Protein AF-A0A9P4Z199-F1 (afdb_monomer)

Structure (mmCIF, N/CA/C/O backbone):
data_AF-A0A9P4Z199-F1
#
_entry.id   AF-A0A9P4Z199-F1
#
loop_
_atom_site.group_PDB
_atom_site.id
_atom_site.type_symbol
_atom_site.label_atom_id
_atom_site.label_alt_id
_atom_site.label_comp_id
_atom_site.label_asym_id
_atom_site.label_entity_id
_atom_site.label_seq_id
_atom_site.pdbx_PDB_ins_code
_atom_site.Cartn_x
_atom_site.Cartn_y
_atom_site.Cartn_z
_atom_site.occupancy
_atom_site.B_iso_or_equiv
_atom_site.auth_seq_id
_atom_site.auth_comp_id
_atom_site.auth_asym_id
_atom_site.auth_atom_id
_atom_site.pdbx_PDB_model_num
ATOM 1 N N . MET A 1 1 ? -25.943 23.938 10.428 1.00 55.75 1 MET A N 1
ATOM 2 C CA . MET A 1 1 ? -27.133 24.339 9.649 1.00 55.75 1 MET A CA 1
ATOM 3 C C . MET A 1 1 ? -27.305 23.276 8.584 1.00 55.75 1 MET A C 1
ATOM 5 O O . MET A 1 1 ? -26.400 23.153 7.773 1.00 55.75 1 MET A O 1
ATOM 9 N N . ALA A 1 2 ? -28.346 22.447 8.672 1.00 59.12 2 ALA A N 1
ATOM 10 C CA . ALA A 1 2 ? -28.569 21.364 7.713 1.00 59.12 2 ALA A CA 1
ATOM 11 C C . ALA A 1 2 ? -29.107 21.940 6.399 1.00 59.12 2 ALA A C 1
ATOM 13 O O . ALA A 1 2 ? -29.966 22.827 6.425 1.00 59.12 2 ALA A O 1
ATOM 14 N N . THR A 1 3 ? -28.583 21.482 5.266 1.00 79.69 3 THR A N 1
ATOM 15 C CA . THR A 1 3 ? -29.076 21.902 3.948 1.00 79.69 3 THR A CA 1
ATOM 16 C C . THR A 1 3 ? -30.410 21.218 3.633 1.00 79.69 3 THR A C 1
ATOM 18 O O . THR A 1 3 ? -30.693 20.131 4.129 1.00 79.69 3 THR A O 1
ATOM 21 N N . GLN A 1 4 ? -31.262 21.836 2.809 1.00 77.06 4 GLN A N 1
ATOM 22 C CA . GLN A 1 4 ? -32.588 21.284 2.485 1.00 77.06 4 GLN A CA 1
ATOM 23 C C . GLN A 1 4 ? -32.515 19.874 1.865 1.00 77.06 4 GLN A C 1
ATOM 25 O O . GLN A 1 4 ? -33.364 19.030 2.135 1.00 77.06 4 GLN A O 1
ATOM 30 N N . TYR A 1 5 ? -31.435 19.587 1.138 1.00 72.19 5 TYR A N 1
ATOM 31 C CA . TYR A 1 5 ? -31.148 18.267 0.582 1.00 72.19 5 TYR A CA 1
ATOM 32 C C . TYR A 1 5 ? -30.881 17.196 1.660 1.00 72.19 5 TYR A C 1
ATOM 34 O O . TYR A 1 5 ? -31.309 16.055 1.509 1.00 72.19 5 TYR A O 1
ATOM 42 N N . GLU A 1 6 ? -30.219 17.540 2.773 1.00 76.38 6 GLU A N 1
ATOM 43 C CA . GLU A 1 6 ? -29.986 16.609 3.898 1.00 76.38 6 GLU A CA 1
ATOM 44 C C . GLU A 1 6 ? -31.296 16.164 4.551 1.00 76.38 6 GLU A C 1
ATOM 46 O O . GLU A 1 6 ? -31.427 15.014 4.972 1.00 76.38 6 GLU A O 1
ATOM 51 N N . ILE A 1 7 ? -32.268 17.078 4.610 1.00 77.12 7 ILE A N 1
ATOM 52 C CA . ILE A 1 7 ? -33.586 16.849 5.206 1.00 77.12 7 ILE A CA 1
ATOM 53 C C . ILE A 1 7 ? -34.456 16.003 4.267 1.00 77.12 7 ILE A C 1
ATOM 55 O O . ILE A 1 7 ? -35.105 15.065 4.722 1.00 77.12 7 ILE A O 1
ATOM 59 N N . GLU A 1 8 ? -34.447 16.294 2.962 1.00 75.88 8 GLU A N 1
ATOM 60 C CA . GLU A 1 8 ? -35.259 15.580 1.964 1.00 75.88 8 GLU A CA 1
ATOM 61 C C . GLU A 1 8 ? -34.745 14.160 1.670 1.00 75.88 8 GLU A C 1
ATOM 63 O O . GLU A 1 8 ? -35.542 13.259 1.413 1.00 75.88 8 GLU A O 1
ATOM 68 N N . HIS A 1 9 ? -33.430 13.930 1.762 1.00 77.12 9 HIS A N 1
ATOM 69 C CA . HIS A 1 9 ? -32.815 12.626 1.483 1.00 77.12 9 HIS A CA 1
ATOM 70 C C . HIS A 1 9 ? -32.324 11.874 2.729 1.00 77.12 9 HIS A C 1
ATOM 72 O O . HIS A 1 9 ? -31.731 10.803 2.599 1.00 77.12 9 HIS A O 1
ATOM 78 N N . ASN A 1 10 ? -32.584 12.403 3.929 1.00 66.88 10 ASN A N 1
ATOM 79 C CA . ASN A 1 10 ? -32.218 11.810 5.220 1.00 66.88 10 ASN A CA 1
ATOM 80 C C . ASN A 1 10 ? -30.738 11.372 5.303 1.00 66.88 10 ASN A C 1
ATOM 82 O O . ASN A 1 10 ? -30.402 10.342 5.890 1.00 66.88 10 ASN A O 1
ATOM 86 N N . VAL A 1 11 ? -29.853 12.163 4.694 1.00 68.44 11 VAL A N 1
ATOM 87 C CA . VAL A 1 11 ? -28.399 11.957 4.677 1.00 68.44 11 VAL A CA 1
ATOM 88 C C . VAL A 1 11 ? -27.729 13.092 5.435 1.00 68.44 11 VAL A C 1
ATOM 90 O O . VAL A 1 11 ? -27.999 14.257 5.173 1.00 68.44 11 VAL A O 1
ATOM 93 N N . GLN A 1 12 ? -26.848 12.766 6.382 1.00 62.62 12 GLN A N 1
ATOM 94 C CA . GLN A 1 12 ? -26.065 13.763 7.114 1.00 62.62 12 GLN A CA 1
ATOM 95 C C . GLN A 1 12 ? -24.695 13.924 6.453 1.00 62.62 12 GLN A C 1
ATOM 97 O O . GLN A 1 12 ? -23.845 13.037 6.561 1.00 62.62 12 GLN A O 1
ATOM 102 N N . PHE A 1 13 ? -24.448 15.061 5.801 1.00 56.28 13 PHE A N 1
ATOM 103 C CA . PHE A 1 13 ? -23.113 15.377 5.296 1.00 56.28 13 PHE A CA 1
ATOM 104 C C . PHE A 1 13 ? -22.219 15.817 6.455 1.00 56.28 13 PHE A C 1
ATOM 106 O O . PHE A 1 13 ? -22.262 16.956 6.917 1.00 56.28 13 PHE A O 1
ATOM 113 N N . ARG A 1 14 ? -21.389 14.895 6.951 1.00 57.66 14 ARG A N 1
ATOM 114 C CA . ARG A 1 14 ? -20.272 15.254 7.828 1.00 57.66 14 ARG A CA 1
ATOM 115 C C . ARG A 1 14 ? -19.205 15.945 6.989 1.00 57.66 14 ARG A C 1
ATOM 117 O O . ARG A 1 14 ? -18.811 15.432 5.944 1.00 57.66 14 ARG A O 1
ATOM 124 N N . GLU A 1 15 ? -18.744 17.099 7.458 1.00 55.41 15 GLU A N 1
ATOM 125 C CA . GLU A 1 15 ? -17.672 17.853 6.815 1.00 55.41 15 GLU A CA 1
ATOM 126 C C . GLU A 1 15 ? -16.459 16.923 6.629 1.00 55.41 15 GLU A C 1
ATOM 128 O O . GLU A 1 15 ? -15.980 16.339 7.612 1.00 55.41 15 GLU A O 1
ATOM 133 N N . PRO A 1 16 ? -15.987 16.690 5.389 1.00 48.62 16 PRO A N 1
ATOM 134 C CA . PRO A 1 16 ? -14.886 15.773 5.177 1.00 48.62 16 PRO A CA 1
ATOM 135 C C . PRO A 1 16 ? -13.662 16.370 5.860 1.00 48.62 16 PRO A C 1
ATOM 137 O O . PRO A 1 16 ? -13.239 17.482 5.537 1.00 48.62 16 PRO A O 1
ATOM 140 N N . ARG A 1 17 ? -13.074 15.628 6.806 1.00 49.72 17 ARG A N 1
ATOM 141 C CA . ARG A 1 17 ? -11.743 15.948 7.325 1.00 49.72 17 ARG A CA 1
ATOM 142 C C . ARG A 1 17 ? -10.818 16.056 6.117 1.00 49.72 17 ARG A C 1
ATOM 144 O O . ARG A 1 17 ? -10.533 15.049 5.469 1.00 49.72 17 ARG A O 1
ATOM 151 N N . ARG A 1 18 ? -10.410 17.283 5.775 1.00 43.44 18 ARG A N 1
ATOM 152 C CA . ARG A 1 18 ? -9.500 17.571 4.660 1.00 43.44 18 ARG A CA 1
ATOM 153 C C . ARG A 1 18 ? -8.096 17.098 5.029 1.00 43.44 18 ARG A C 1
ATOM 155 O O . ARG A 1 18 ? -7.220 17.894 5.337 1.00 43.44 18 ARG A O 1
ATOM 162 N N . GLY A 1 19 ? -7.899 15.785 5.034 1.00 55.69 19 GLY A N 1
ATOM 163 C CA . GLY A 1 19 ? -6.579 15.200 4.872 1.00 55.69 19 GLY A CA 1
ATOM 164 C C . GLY A 1 19 ? -6.147 15.393 3.423 1.00 55.69 19 GLY A C 1
ATOM 165 O O . GLY A 1 19 ? -6.980 15.341 2.514 1.00 55.69 19 GLY A O 1
ATOM 166 N N . ARG A 1 20 ? -4.853 15.622 3.199 1.00 57.50 20 ARG A N 1
ATOM 167 C CA . ARG A 1 20 ? -4.249 15.558 1.867 1.00 57.50 20 ARG A CA 1
ATOM 168 C C . ARG A 1 20 ? -4.333 14.101 1.409 1.00 57.50 20 ARG A C 1
ATOM 170 O O . ARG A 1 20 ? -3.425 13.322 1.656 1.00 57.50 20 ARG A O 1
ATOM 177 N N . ARG A 1 21 ? -5.477 13.701 0.850 1.00 60.41 21 ARG A N 1
ATOM 178 C CA . ARG A 1 21 ? -5.635 12.367 0.272 1.00 60.41 21 ARG A CA 1
ATOM 179 C C . ARG A 1 21 ? -4.757 12.316 -0.966 1.00 60.41 21 ARG A C 1
ATOM 181 O O . ARG A 1 21 ? -4.887 13.171 -1.841 1.00 60.41 21 ARG A O 1
ATOM 188 N N . VAL A 1 22 ? -3.854 11.348 -1.005 1.00 69.25 22 VAL A N 1
ATOM 189 C CA . VAL A 1 22 ? -3.100 11.047 -2.215 1.00 69.25 22 VAL A CA 1
ATOM 190 C C . VAL A 1 22 ? -4.105 10.532 -3.247 1.00 69.25 22 VAL A C 1
ATOM 192 O O . VAL A 1 22 ? -4.929 9.666 -2.941 1.00 69.25 22 VAL A O 1
ATOM 195 N N . ASP A 1 23 ? -4.104 11.127 -4.440 1.00 75.38 23 ASP A N 1
ATOM 196 C CA . ASP A 1 23 ? -5.010 10.726 -5.513 1.00 75.38 23 ASP A CA 1
ATOM 197 C C . ASP A 1 23 ? -4.584 9.366 -6.079 1.00 75.38 23 ASP A C 1
ATOM 199 O O . ASP A 1 23 ? -3.641 9.256 -6.862 1.00 75.38 23 ASP A O 1
ATOM 203 N N . MET A 1 24 ? -5.297 8.316 -5.675 1.00 81.69 24 MET A N 1
ATOM 204 C CA . MET A 1 24 ? -5.064 6.961 -6.171 1.00 81.69 24 MET A CA 1
ATOM 205 C C . MET A 1 24 ? -5.612 6.748 -7.586 1.00 81.69 24 MET A C 1
ATOM 207 O O . MET A 1 24 ? -5.232 5.771 -8.224 1.00 81.69 24 MET A O 1
ATOM 211 N N . ALA A 1 25 ? -6.447 7.645 -8.129 1.00 84.62 25 ALA A N 1
ATOM 212 C CA . ALA A 1 25 ? -6.926 7.513 -9.508 1.00 84.62 25 ALA A CA 1
ATOM 213 C C . ALA A 1 25 ? -5.766 7.618 -10.507 1.00 84.62 25 ALA A C 1
ATOM 215 O O . ALA A 1 25 ? -5.706 6.865 -11.481 1.00 84.62 25 ALA A O 1
ATOM 216 N N . SER A 1 26 ? -4.803 8.494 -10.217 1.00 83.94 26 SER A N 1
ATOM 217 C CA . SER A 1 26 ? -3.556 8.618 -10.973 1.00 83.94 26 SER A CA 1
ATOM 218 C C . SER A 1 26 ? -2.710 7.338 -10.905 1.00 83.94 26 SER A C 1
ATOM 220 O O . SER A 1 26 ? -2.210 6.877 -11.932 1.00 83.94 26 SER A O 1
ATOM 222 N N . PHE A 1 27 ? -2.627 6.706 -9.729 1.00 88.31 27 PHE A N 1
ATOM 223 C CA . PHE A 1 27 ? -1.952 5.417 -9.552 1.00 88.31 27 PHE A CA 1
ATOM 224 C C . PHE A 1 27 ? -2.610 4.310 -10.390 1.00 88.31 27 PHE A C 1
ATOM 226 O O . PHE A 1 27 ? -1.929 3.639 -11.162 1.00 88.31 27 PHE A O 1
ATOM 233 N N . PHE A 1 28 ? -3.935 4.150 -10.301 1.00 86.69 28 PHE A N 1
ATOM 234 C CA . PHE A 1 28 ? -4.657 3.128 -11.069 1.00 86.69 28 PHE A CA 1
ATOM 235 C C . PHE A 1 28 ? -4.609 3.382 -12.578 1.00 86.69 28 PHE A C 1
ATOM 237 O O . PHE A 1 28 ? -4.495 2.436 -13.354 1.00 86.69 28 PHE A O 1
ATOM 244 N N . SER A 1 29 ? -4.635 4.648 -13.001 1.00 86.00 29 SER A N 1
ATOM 245 C CA . SER A 1 29 ? -4.486 5.018 -14.412 1.00 86.00 29 SER A CA 1
ATOM 246 C C . SER A 1 29 ? -3.113 4.627 -14.954 1.00 86.00 29 SER A C 1
ATOM 248 O O . SER A 1 29 ? -3.019 4.099 -16.061 1.00 86.00 29 SER A O 1
ATOM 250 N N . LEU A 1 30 ? -2.050 4.854 -14.175 1.00 85.62 30 LEU A N 1
ATOM 251 C CA . LEU A 1 30 ? -0.704 4.420 -14.541 1.00 85.62 30 LEU A CA 1
ATOM 252 C C . LEU A 1 30 ? -0.598 2.886 -14.537 1.00 85.62 30 LEU A C 1
ATOM 254 O O . LEU A 1 30 ? 0.010 2.306 -15.433 1.00 85.62 30 LEU A O 1
ATOM 258 N N . LEU A 1 31 ? -1.244 2.214 -13.583 1.00 85.50 31 LEU A N 1
ATOM 259 C CA . LEU A 1 31 ? -1.270 0.755 -13.518 1.00 85.50 31 LEU A CA 1
ATOM 260 C C . LEU A 1 31 ? -1.979 0.125 -14.732 1.00 85.50 31 LEU A C 1
ATOM 262 O O . LEU A 1 31 ? -1.467 -0.853 -15.274 1.00 85.50 31 LEU A O 1
ATOM 266 N N . ASP A 1 32 ? -3.104 0.678 -15.207 1.00 82.56 32 ASP A N 1
ATOM 267 C CA . ASP A 1 32 ? -3.791 0.200 -16.430 1.00 82.56 32 ASP A CA 1
ATOM 268 C C . ASP A 1 32 ? -2.918 0.399 -17.676 1.00 82.56 32 ASP A C 1
ATOM 270 O O . ASP A 1 32 ? -2.833 -0.475 -18.538 1.00 82.56 32 ASP A O 1
ATOM 274 N N . GLN A 1 33 ? -2.203 1.526 -17.746 1.00 79.75 33 GLN A N 1
ATOM 275 C CA . GLN A 1 33 ? -1.273 1.800 -18.844 1.00 79.75 33 GLN A CA 1
ATOM 276 C C . GLN A 1 33 ? -0.116 0.799 -18.888 1.00 79.75 33 GLN A C 1
ATOM 278 O O . GLN A 1 33 ? 0.327 0.450 -19.980 1.00 79.75 33 GLN A O 1
ATOM 283 N N . ILE A 1 34 ? 0.353 0.343 -17.721 1.00 78.25 34 ILE A N 1
ATOM 284 C CA . ILE A 1 34 ? 1.488 -0.575 -17.584 1.00 78.25 34 ILE A CA 1
ATOM 285 C C . ILE A 1 34 ? 1.085 -2.047 -17.723 1.00 78.25 34 ILE A C 1
ATOM 287 O O . ILE A 1 34 ? 1.876 -2.850 -18.213 1.00 78.25 34 ILE A O 1
ATOM 291 N N . SER A 1 35 ? -0.107 -2.417 -17.249 1.00 73.62 35 SER A N 1
ATOM 292 C CA . SER A 1 35 ? -0.536 -3.818 -17.175 1.00 73.62 35 SER A CA 1
ATOM 293 C C . SER A 1 35 ? -1.012 -4.381 -18.511 1.00 73.62 35 SER A C 1
ATOM 295 O O . SER A 1 35 ? -0.978 -5.596 -18.672 1.00 73.62 35 SER A O 1
ATOM 297 N N . GLY A 1 36 ? -1.412 -3.538 -19.473 1.00 60.44 36 GLY A N 1
ATOM 298 C CA . GLY A 1 36 ? -1.688 -3.927 -20.865 1.00 60.44 36 GLY A CA 1
ATOM 299 C C . GLY A 1 36 ? -2.788 -4.984 -21.069 1.00 60.44 36 GLY A C 1
ATOM 300 O O . GLY A 1 36 ? -3.099 -5.326 -22.211 1.00 60.44 36 GLY A O 1
ATOM 301 N N . ASP A 1 37 ? -3.382 -5.502 -19.994 1.00 56.28 37 ASP A N 1
ATOM 302 C CA . ASP A 1 37 ? -4.323 -6.610 -20.013 1.00 56.28 37 ASP A CA 1
ATOM 303 C C . ASP A 1 37 ? -5.716 -6.092 -20.410 1.00 56.28 37 ASP A C 1
ATOM 305 O O . ASP A 1 37 ? -6.319 -5.297 -19.688 1.00 56.28 37 ASP A O 1
ATOM 309 N N . PRO A 1 38 ? -6.294 -6.525 -21.543 1.00 51.44 38 PRO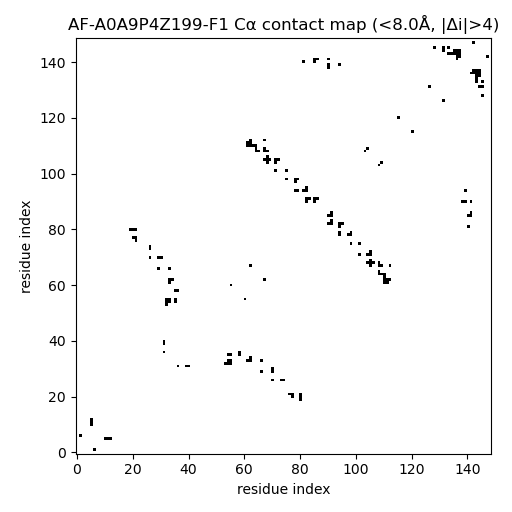 A N 1
ATOM 310 C CA . PRO A 1 38 ? -7.657 -6.140 -21.901 1.00 51.44 38 PRO A CA 1
ATOM 311 C C . PRO A 1 38 ? -8.701 -6.595 -20.861 1.00 51.44 38 PRO A C 1
ATOM 313 O O . PRO A 1 38 ? -9.792 -6.023 -20.812 1.00 51.44 38 PRO A O 1
ATOM 316 N N . SER A 1 39 ? -8.371 -7.575 -20.011 1.00 48.09 39 SER A N 1
ATOM 317 C CA . SER A 1 39 ? -9.247 -8.166 -18.990 1.00 48.09 39 SER A CA 1
ATOM 318 C C . SER A 1 39 ? -9.416 -7.293 -17.737 1.00 48.09 39 SER A C 1
ATOM 320 O O . SER A 1 39 ? -10.453 -7.373 -17.077 1.00 48.09 39 SER A O 1
ATOM 322 N N . SER A 1 40 ? -8.439 -6.436 -17.406 1.00 50.75 40 SER A N 1
ATOM 323 C CA . SER A 1 40 ? -8.514 -5.517 -16.253 1.00 50.75 40 SER A CA 1
ATOM 324 C C . SER A 1 40 ? -9.459 -4.341 -16.514 1.00 50.75 40 SER A C 1
ATOM 326 O O . SER A 1 40 ? -10.110 -3.844 -15.596 1.00 50.75 40 SER A O 1
ATOM 328 N N . SER A 1 41 ? -9.616 -3.956 -17.784 1.00 47.66 41 SER A N 1
ATOM 329 C CA . SER A 1 41 ? -10.478 -2.847 -18.210 1.00 47.66 41 SER A CA 1
ATOM 330 C C . SER A 1 41 ? -11.985 -3.157 -18.218 1.00 47.66 41 SER A C 1
ATOM 332 O O . SER A 1 41 ? -12.787 -2.314 -18.610 1.00 47.66 41 SER A O 1
ATOM 334 N N . GLY A 1 42 ? -12.387 -4.353 -17.768 1.00 44.78 42 GLY A N 1
ATOM 335 C CA . GLY A 1 42 ? -13.784 -4.801 -17.717 1.00 44.78 42 GLY A CA 1
ATOM 336 C C . GLY A 1 42 ? -14.507 -4.605 -16.378 1.00 44.78 42 GLY A C 1
ATOM 337 O O . GLY A 1 42 ? -15.668 -4.999 -16.275 1.00 44.78 42 GLY A O 1
ATOM 338 N N . ARG A 1 43 ? -13.860 -4.049 -15.340 1.00 46.31 43 ARG A N 1
ATOM 339 C CA . ARG A 1 43 ? -14.471 -3.907 -13.997 1.00 46.31 43 ARG A CA 1
ATOM 340 C C . ARG A 1 43 ? -15.118 -2.558 -13.694 1.00 46.31 43 ARG A C 1
ATOM 342 O O . ARG A 1 43 ? -15.806 -2.473 -12.682 1.00 46.31 43 ARG A O 1
ATOM 349 N N . ASP A 1 44 ? -14.983 -1.559 -14.561 1.00 42.50 44 ASP A N 1
ATOM 350 C CA . ASP A 1 44 ? -15.680 -0.283 -14.396 1.00 42.50 44 ASP A CA 1
ATOM 351 C C . ASP A 1 44 ? -16.549 -0.004 -15.630 1.00 42.50 44 ASP A C 1
ATOM 353 O O . ASP A 1 44 ? -16.055 0.262 -16.726 1.00 42.50 44 ASP A O 1
ATOM 357 N N . GLY A 1 45 ? -17.869 -0.131 -15.468 1.00 42.69 45 GLY A N 1
ATOM 358 C CA . GLY A 1 45 ? -18.890 0.100 -16.497 1.00 42.69 45 GLY A CA 1
ATOM 359 C C . GLY A 1 45 ? -19.081 1.582 -16.834 1.00 42.69 45 GLY A C 1
ATOM 360 O O . GLY A 1 45 ? -20.211 2.047 -16.970 1.00 42.69 45 GLY A O 1
ATOM 361 N N . GLY A 1 46 ? -17.985 2.333 -16.935 1.00 41.59 46 GLY A N 1
ATOM 362 C CA . GLY A 1 46 ? -17.950 3.752 -17.246 1.00 41.59 46 GLY A CA 1
ATOM 363 C C . GLY A 1 46 ? -17.498 3.980 -18.682 1.00 41.59 46 GLY A C 1
ATOM 364 O O . GLY A 1 46 ? -16.359 3.714 -19.048 1.00 41.59 46 GLY A O 1
ATOM 365 N N . ASN A 1 47 ? -18.408 4.488 -19.505 1.00 48.53 47 ASN A N 1
ATOM 366 C CA . ASN A 1 47 ? -18.171 4.965 -20.863 1.00 48.53 47 ASN A CA 1
ATOM 367 C C . ASN A 1 47 ? -17.070 6.051 -20.906 1.00 48.53 47 ASN A C 1
ATOM 369 O O . ASN A 1 47 ? -17.374 7.242 -20.842 1.00 48.53 47 ASN A O 1
ATOM 373 N N . THR A 1 48 ? -15.798 5.669 -21.034 1.00 44.59 48 THR A N 1
ATOM 374 C CA . THR A 1 48 ? -14.687 6.631 -21.130 1.00 44.59 48 THR A CA 1
ATOM 375 C C . THR A 1 48 ? -14.292 6.836 -22.587 1.00 44.59 48 THR A C 1
ATOM 377 O O . THR A 1 48 ? -13.410 6.179 -23.142 1.00 44.59 48 THR A O 1
ATOM 380 N N . THR A 1 49 ? -14.966 7.792 -23.222 1.00 42.12 49 THR A N 1
ATOM 381 C CA . THR A 1 49 ? -14.537 8.367 -24.500 1.00 42.12 49 THR A CA 1
ATOM 382 C C . THR A 1 49 ? -13.413 9.371 -24.196 1.00 42.12 49 THR A C 1
ATOM 384 O O . THR A 1 49 ? -13.672 10.551 -23.996 1.00 42.12 49 THR A O 1
ATOM 387 N N . GLY A 1 50 ? -12.167 8.898 -24.069 1.00 45.44 50 GLY A N 1
ATOM 388 C CA . GLY A 1 50 ? -10.984 9.720 -23.754 1.00 45.44 50 GLY A CA 1
ATOM 389 C C . GLY A 1 50 ? -9.739 9.308 -24.564 1.00 45.44 50 GLY A C 1
ATOM 390 O O . GLY A 1 50 ? -9.684 8.171 -25.039 1.00 45.44 50 GLY A O 1
ATOM 391 N N . PRO A 1 51 ? -8.764 10.215 -24.797 1.00 40.62 51 PRO A N 1
ATOM 392 C CA . PRO A 1 51 ? -7.745 10.049 -25.836 1.00 40.62 51 PRO A CA 1
ATOM 393 C C . PRO A 1 51 ? -6.805 8.856 -25.594 1.00 40.62 51 PRO A C 1
ATOM 395 O O . PRO A 1 51 ? -6.069 8.782 -24.615 1.00 40.62 51 PRO A O 1
ATOM 398 N N . ARG A 1 52 ? -6.813 7.930 -26.558 1.00 49.50 52 ARG A N 1
ATOM 399 C CA . ARG A 1 52 ? -6.092 6.647 -26.600 1.00 49.50 52 ARG A CA 1
ATOM 400 C C . ARG A 1 52 ? -4.593 6.772 -26.935 1.00 49.50 52 ARG A C 1
ATOM 402 O O . ARG A 1 52 ? -4.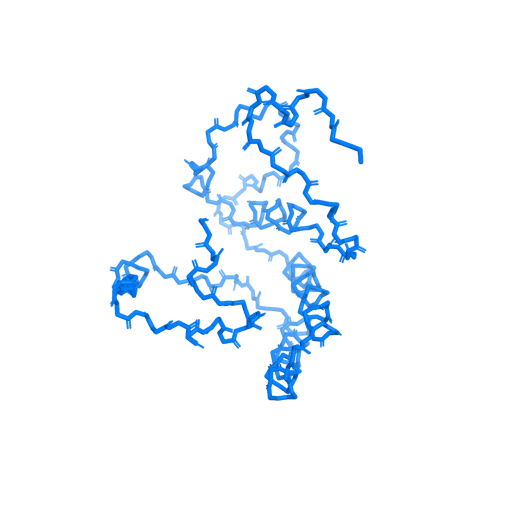148 6.142 -27.890 1.00 49.50 52 ARG A O 1
ATOM 409 N N . GLN A 1 53 ? -3.807 7.589 -26.233 1.00 47.62 53 GLN A N 1
ATOM 410 C CA . GLN A 1 53 ? -2.419 7.850 -26.671 1.00 47.62 53 GLN A CA 1
ATOM 411 C C . GLN A 1 53 ? -1.295 7.075 -25.964 1.00 47.62 53 GLN A C 1
ATOM 413 O O . GLN A 1 53 ? -0.188 7.076 -26.487 1.00 47.62 53 GLN A O 1
ATOM 418 N N . HIS A 1 54 ? -1.554 6.326 -24.884 1.00 48.22 54 HIS A N 1
ATOM 419 C CA . HIS A 1 54 ? -0.503 5.541 -24.205 1.00 48.22 54 HIS A CA 1
ATOM 420 C C . HIS A 1 54 ? -0.943 4.147 -23.726 1.00 48.22 54 HIS A C 1
ATOM 422 O O . HIS A 1 54 ? -0.412 3.629 -22.752 1.00 48.22 54 HIS A O 1
ATOM 428 N N . ARG A 1 55 ? -1.887 3.487 -24.411 1.00 56.59 55 ARG A N 1
ATOM 429 C CA . ARG A 1 55 ? -1.973 2.024 -24.268 1.00 56.59 55 ARG A CA 1
ATOM 430 C C . ARG A 1 55 ? -0.808 1.426 -25.037 1.00 56.59 55 ARG A C 1
ATOM 432 O O . ARG A 1 55 ? -0.660 1.698 -26.228 1.00 56.59 55 ARG A O 1
ATOM 439 N N . GLN A 1 56 ? 0.036 0.669 -24.347 1.00 60.59 56 GLN A N 1
ATOM 440 C CA . GLN A 1 56 ? 1.149 -0.044 -24.956 1.00 60.59 56 GLN A CA 1
ATOM 441 C C . GLN A 1 56 ? 0.602 -0.872 -26.121 1.00 60.59 56 GLN A C 1
ATOM 443 O O . GLN A 1 56 ? -0.199 -1.783 -25.943 1.00 60.59 56 GLN A O 1
ATOM 448 N N . ASN A 1 57 ? 0.990 -0.508 -27.343 1.00 63.38 57 ASN A N 1
ATOM 449 C CA . ASN A 1 57 ? 0.449 -1.120 -28.558 1.00 63.38 57 ASN A CA 1
ATOM 450 C C . ASN A 1 57 ? 0.982 -2.552 -28.773 1.00 63.38 57 ASN A C 1
ATOM 452 O O . ASN A 1 57 ? 0.566 -3.246 -29.696 1.00 63.38 57 ASN A O 1
ATOM 456 N N . ASN A 1 58 ? 1.938 -2.977 -27.941 1.00 61.78 58 ASN A N 1
ATOM 457 C CA . ASN A 1 58 ? 2.534 -4.300 -27.969 1.00 61.78 58 ASN A CA 1
ATOM 458 C C . ASN A 1 58 ? 2.140 -5.067 -26.689 1.00 61.78 58 ASN A C 1
ATOM 460 O O . ASN A 1 58 ? 2.604 -4.689 -25.614 1.00 61.78 58 ASN A O 1
ATOM 464 N N . PRO A 1 59 ? 1.348 -6.151 -26.791 1.00 63.22 59 PRO A N 1
ATOM 465 C CA . PRO A 1 59 ? 0.874 -6.934 -25.643 1.00 63.22 59 PRO A CA 1
ATOM 466 C C . PRO A 1 59 ? 1.989 -7.682 -24.892 1.00 63.22 59 PRO A C 1
ATOM 468 O O . PRO A 1 59 ? 1.745 -8.246 -23.831 1.00 63.22 59 PRO A O 1
ATOM 471 N N . HIS A 1 60 ? 3.208 -7.713 -25.436 1.00 64.38 60 HIS A N 1
ATOM 472 C CA . HIS A 1 60 ? 4.384 -8.311 -24.799 1.00 64.38 60 HIS A CA 1
ATOM 473 C C . HIS A 1 60 ? 5.404 -7.271 -24.322 1.00 64.38 60 HIS A C 1
ATOM 475 O O . HIS A 1 60 ? 6.528 -7.632 -23.974 1.00 64.38 60 HIS A O 1
ATOM 481 N N . ALA A 1 61 ? 5.065 -5.979 -24.356 1.00 67.88 61 ALA A N 1
ATOM 482 C CA . ALA A 1 61 ? 5.943 -4.954 -23.812 1.00 67.88 61 ALA A CA 1
ATOM 483 C C . ALA A 1 61 ? 6.028 -5.103 -22.288 1.00 67.88 61 ALA A C 1
ATOM 485 O O . ALA A 1 61 ? 5.012 -5.117 -21.599 1.00 67.88 61 ALA A O 1
ATOM 486 N N . THR A 1 62 ? 7.244 -5.212 -21.759 1.00 73.12 62 THR A N 1
ATOM 487 C CA . THR A 1 62 ? 7.473 -5.124 -20.316 1.00 73.12 62 THR A CA 1
ATOM 488 C C . THR A 1 62 ? 7.387 -3.663 -19.865 1.00 73.12 62 THR A C 1
ATOM 490 O O . THR A 1 62 ? 7.779 -2.778 -20.635 1.00 73.12 62 THR A O 1
ATOM 493 N N . PRO A 1 63 ? 6.930 -3.397 -18.627 1.00 76.06 63 PRO A N 1
ATOM 494 C CA . PRO A 1 63 ? 6.987 -2.066 -18.029 1.00 76.06 63 PRO A CA 1
ATOM 495 C C . PRO A 1 63 ? 8.391 -1.480 -18.151 1.00 76.06 63 PRO A C 1
ATOM 497 O O . PRO A 1 63 ? 9.377 -2.205 -17.989 1.00 76.06 63 PRO A O 1
ATOM 500 N N . THR A 1 64 ? 8.509 -0.175 -18.402 1.00 83.06 64 THR A N 1
ATOM 501 C CA . THR A 1 64 ? 9.825 0.446 -18.259 1.00 83.06 64 THR A CA 1
ATOM 502 C C . THR A 1 64 ? 10.176 0.541 -16.767 1.00 83.06 64 THR A C 1
ATOM 504 O O . THR A 1 64 ? 9.285 0.786 -15.949 1.00 83.06 64 THR A O 1
ATOM 507 N N . PRO A 1 65 ? 11.461 0.402 -16.387 1.00 83.06 65 PRO A N 1
ATOM 508 C CA . PRO A 1 65 ? 11.900 0.538 -14.994 1.00 83.06 65 PRO A CA 1
ATOM 509 C C . PRO A 1 65 ? 11.478 1.866 -14.344 1.00 83.06 65 PRO A C 1
ATOM 511 O O . PRO A 1 65 ? 11.237 1.944 -13.139 1.00 83.06 65 PRO A O 1
ATOM 514 N N . VAL A 1 66 ? 11.377 2.922 -15.158 1.00 86.12 66 VAL A N 1
ATOM 515 C CA . VAL A 1 66 ? 10.955 4.260 -14.731 1.00 86.12 66 VAL A CA 1
ATOM 516 C C . VAL A 1 66 ? 9.477 4.269 -14.350 1.00 86.12 66 VAL A C 1
ATOM 518 O O . VAL A 1 66 ? 9.125 4.819 -13.307 1.00 86.12 66 VAL A O 1
ATOM 521 N N . ASP A 1 67 ? 8.630 3.621 -15.149 1.00 84.62 67 ASP A N 1
ATOM 522 C CA . ASP A 1 67 ? 7.189 3.548 -14.903 1.00 84.62 67 ASP A CA 1
ATOM 523 C C . ASP A 1 67 ? 6.877 2.725 -13.643 1.00 84.62 67 ASP A C 1
ATOM 525 O O . ASP A 1 67 ? 6.058 3.131 -12.817 1.00 84.62 67 ASP A O 1
ATOM 529 N N . SER A 1 68 ? 7.582 1.605 -13.433 1.00 85.19 68 SER A N 1
ATOM 530 C CA . SER A 1 68 ? 7.463 0.814 -12.200 1.00 85.19 68 SER A CA 1
ATOM 531 C C . SER A 1 68 ? 7.933 1.593 -10.971 1.00 85.19 68 SER A C 1
ATOM 533 O O . SER A 1 68 ? 7.224 1.633 -9.967 1.00 85.19 68 SER A O 1
ATOM 535 N N . ALA A 1 69 ? 9.071 2.291 -11.046 1.00 88.56 69 ALA A N 1
ATOM 536 C CA . ALA A 1 69 ? 9.546 3.121 -9.938 1.00 88.56 69 ALA A CA 1
ATOM 537 C C . ALA A 1 69 ? 8.590 4.293 -9.636 1.00 88.56 69 ALA A C 1
ATOM 539 O O . ALA A 1 69 ? 8.451 4.700 -8.483 1.00 88.56 69 ALA A O 1
ATOM 540 N N . ALA A 1 70 ? 7.913 4.842 -10.651 1.00 88.56 70 ALA A N 1
ATOM 541 C CA . ALA A 1 70 ? 6.900 5.880 -10.470 1.00 88.56 70 ALA A CA 1
ATOM 542 C C . ALA A 1 70 ? 5.660 5.357 -9.721 1.00 88.56 70 ALA A C 1
ATOM 544 O O . ALA A 1 70 ? 5.161 6.043 -8.827 1.00 88.56 70 ALA A O 1
ATOM 545 N N . LEU A 1 71 ? 5.203 4.135 -10.022 1.00 89.00 71 LEU A N 1
ATOM 546 C CA . LEU A 1 71 ? 4.131 3.479 -9.263 1.00 89.00 71 LEU A CA 1
ATOM 547 C C . LEU A 1 71 ? 4.508 3.286 -7.792 1.00 89.00 71 LEU A C 1
ATOM 549 O O . LEU A 1 71 ? 3.729 3.649 -6.910 1.00 89.00 71 LEU A O 1
ATOM 553 N N . PHE A 1 72 ? 5.701 2.750 -7.518 1.00 90.31 72 PHE A N 1
ATOM 554 C CA . PHE A 1 72 ? 6.146 2.514 -6.143 1.00 90.31 72 PHE A CA 1
ATOM 555 C C . PHE A 1 72 ? 6.307 3.815 -5.349 1.00 90.31 72 PHE A C 1
ATOM 557 O O . PHE A 1 72 ? 5.955 3.844 -4.173 1.00 90.31 72 PHE A O 1
ATOM 564 N N . ARG A 1 73 ? 6.726 4.918 -5.987 1.00 91.12 73 ARG A N 1
ATOM 565 C CA . ARG A 1 73 ? 6.740 6.247 -5.348 1.00 91.12 73 ARG A CA 1
ATOM 566 C C . ARG A 1 73 ? 5.343 6.740 -4.970 1.00 91.12 73 ARG A C 1
ATOM 568 O O . ARG A 1 73 ? 5.153 7.222 -3.860 1.00 91.12 73 ARG A O 1
ATOM 575 N N . MET A 1 74 ? 4.352 6.582 -5.849 1.00 90.38 74 MET A N 1
ATOM 576 C CA . MET A 1 74 ? 2.967 6.955 -5.525 1.00 90.38 74 MET A CA 1
ATOM 577 C C . MET A 1 74 ? 2.390 6.114 -4.379 1.00 90.38 74 MET A C 1
ATOM 579 O O . MET A 1 74 ? 1.658 6.633 -3.535 1.00 90.38 74 MET A O 1
ATOM 583 N N . LEU A 1 75 ? 2.738 4.825 -4.324 1.00 90.31 75 LEU A N 1
ATOM 584 C CA . LEU A 1 75 ? 2.365 3.952 -3.213 1.00 90.31 75 LEU A CA 1
ATOM 585 C C . LEU A 1 75 ? 3.063 4.369 -1.907 1.00 90.31 75 LEU A C 1
ATOM 587 O O . LEU A 1 75 ? 2.421 4.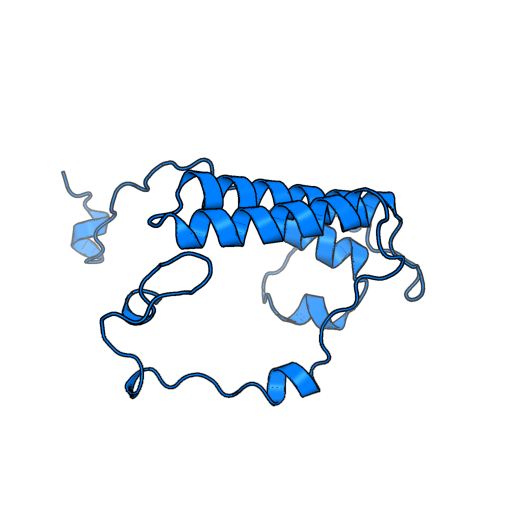426 -0.859 1.00 90.31 75 LEU A O 1
ATOM 591 N N . GLN A 1 76 ? 4.351 4.713 -1.976 1.00 92.31 76 GLN A N 1
ATOM 592 C CA . GLN A 1 76 ? 5.123 5.215 -0.841 1.00 92.31 76 GLN A CA 1
ATOM 593 C C . GLN A 1 76 ? 4.504 6.493 -0.255 1.00 92.31 76 GLN A C 1
ATOM 595 O O . GLN A 1 76 ? 4.305 6.565 0.956 1.00 92.31 76 GLN A O 1
ATOM 600 N N . ASP A 1 77 ? 4.124 7.464 -1.091 1.00 90.88 77 ASP A N 1
ATOM 601 C CA . ASP A 1 77 ? 3.465 8.703 -0.648 1.00 90.88 77 ASP A CA 1
ATOM 602 C C . ASP A 1 77 ? 2.167 8.427 0.131 1.00 90.88 77 ASP A C 1
ATOM 604 O O . ASP A 1 77 ? 1.853 9.093 1.129 1.00 90.88 77 ASP A O 1
ATOM 608 N N . GLN A 1 78 ? 1.409 7.414 -0.293 1.00 90.38 78 GLN A N 1
ATOM 609 C CA . GLN A 1 78 ? 0.196 7.004 0.405 1.00 90.38 78 GLN A CA 1
ATOM 610 C C . GLN A 1 78 ? 0.509 6.362 1.761 1.00 90.38 78 GLN A C 1
ATOM 612 O O . GLN A 1 78 ? -0.132 6.697 2.759 1.00 90.38 78 GLN A O 1
ATOM 617 N N . LEU A 1 79 ? 1.508 5.481 1.832 1.00 90.19 79 LEU A N 1
ATOM 618 C CA . LEU A 1 79 ? 1.907 4.858 3.096 1.00 90.19 79 LEU A CA 1
ATOM 619 C C . LEU A 1 79 ? 2.490 5.870 4.086 1.00 90.19 79 LEU A C 1
ATOM 621 O O . LEU A 1 79 ? 2.162 5.799 5.266 1.00 90.19 79 LEU A O 1
ATOM 625 N N . LEU A 1 80 ? 3.260 6.858 3.622 1.00 91.06 80 LEU A N 1
ATOM 626 C CA . LEU A 1 80 ? 3.742 7.969 4.452 1.00 91.06 80 LEU A CA 1
ATOM 627 C C . LEU A 1 80 ? 2.576 8.775 5.038 1.00 91.06 80 LEU A C 1
ATOM 629 O O . LEU A 1 80 ? 2.584 9.163 6.210 1.00 91.06 80 LEU A O 1
ATOM 633 N N . THR A 1 81 ? 1.525 8.987 4.244 1.00 88.62 81 THR A N 1
ATOM 634 C CA . THR A 1 81 ? 0.306 9.654 4.717 1.00 88.62 81 THR A CA 1
ATOM 635 C C . THR A 1 81 ? -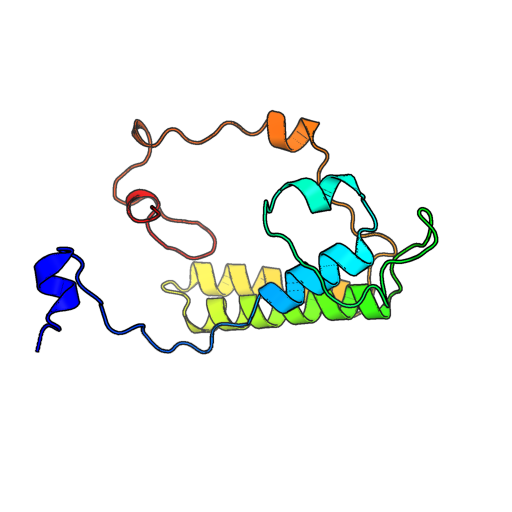0.388 8.824 5.806 1.00 88.62 81 THR A C 1
ATOM 637 O O . THR A 1 81 ? -0.776 9.372 6.844 1.00 88.62 81 THR A O 1
ATOM 640 N N . LEU A 1 82 ? -0.489 7.502 5.626 1.00 87.69 82 LEU A N 1
ATOM 641 C CA . LEU A 1 82 ? -1.042 6.587 6.634 1.00 87.69 82 LEU A CA 1
ATOM 642 C C . LEU A 1 82 ? -0.182 6.539 7.900 1.00 87.69 82 LEU A C 1
ATOM 644 O O . LEU A 1 82 ? -0.721 6.612 8.998 1.00 87.69 82 LEU A O 1
ATOM 648 N N . GLN A 1 83 ? 1.144 6.513 7.767 1.00 89.00 83 GLN A N 1
ATOM 649 C CA . GLN A 1 83 ? 2.080 6.527 8.891 1.00 89.00 83 GLN A CA 1
ATOM 650 C C . GLN A 1 83 ? 1.919 7.808 9.721 1.00 89.00 83 GLN A C 1
ATOM 652 O O . GLN A 1 83 ? 1.886 7.754 10.950 1.00 89.00 83 GLN A O 1
ATOM 657 N N . SER A 1 84 ? 1.739 8.962 9.065 1.00 86.94 84 SER A N 1
ATOM 658 C CA . SER A 1 84 ? 1.531 10.243 9.754 1.00 86.94 84 SER A CA 1
ATOM 659 C C . SER A 1 84 ? 0.233 10.290 10.572 1.00 86.94 84 SER A C 1
ATOM 661 O O . SER A 1 84 ? 0.141 11.024 11.556 1.00 86.94 84 SER A O 1
ATOM 663 N N . THR A 1 85 ? -0.758 9.487 10.179 1.00 83.81 85 THR A N 1
ATOM 664 C CA . THR A 1 85 ? -2.088 9.408 10.799 1.00 83.81 85 THR A CA 1
ATOM 665 C C . THR A 1 85 ? -2.306 8.106 11.573 1.00 83.81 85 THR A C 1
ATOM 667 O O . THR A 1 85 ? -3.424 7.838 12.014 1.00 83.81 85 THR A O 1
ATOM 670 N N . ALA A 1 86 ? -1.248 7.311 11.772 1.00 83.50 86 ALA A N 1
ATOM 671 C CA . ALA A 1 86 ? -1.325 6.009 12.415 1.00 83.50 86 ALA A CA 1
ATOM 672 C C . ALA A 1 86 ? -1.800 6.142 13.877 1.00 83.50 86 ALA A C 1
ATOM 674 O O . ALA A 1 86 ? -1.229 6.931 14.636 1.00 83.50 86 ALA A O 1
ATOM 675 N N . PRO A 1 87 ? -2.817 5.366 14.300 1.00 82.56 87 PRO A N 1
ATOM 676 C CA . PRO A 1 87 ? -3.403 5.500 15.634 1.00 82.56 87 PRO A CA 1
ATOM 677 C C . PRO A 1 87 ? -2.581 4.834 16.744 1.00 82.56 87 PRO A C 1
ATOM 679 O O . PRO A 1 87 ? -2.777 5.155 17.913 1.00 82.56 87 PRO A O 1
ATOM 682 N N . THR A 1 88 ? -1.679 3.909 16.403 1.00 84.62 88 THR A N 1
ATOM 683 C CA . THR A 1 88 ? -0.841 3.172 17.359 1.00 84.62 88 THR A CA 1
ATOM 684 C C . THR A 1 88 ? 0.615 3.136 16.905 1.00 84.62 88 THR A C 1
ATOM 686 O O . THR A 1 88 ? 0.902 3.154 15.705 1.00 84.62 88 THR A O 1
ATOM 689 N N . ASP A 1 89 ? 1.539 3.040 17.863 1.00 86.19 89 ASP A N 1
ATOM 690 C CA . ASP A 1 89 ? 2.980 2.981 17.579 1.00 86.19 89 ASP A CA 1
ATOM 691 C C . ASP A 1 89 ? 3.367 1.711 16.811 1.00 86.19 89 ASP A C 1
ATOM 693 O O . ASP A 1 89 ? 4.152 1.776 15.872 1.00 86.19 89 ASP A O 1
ATOM 697 N N . GLY A 1 90 ? 2.734 0.572 17.114 1.00 85.44 90 GLY A N 1
ATOM 698 C CA . GLY A 1 90 ? 2.963 -0.670 16.368 1.00 85.44 90 GLY A CA 1
ATOM 699 C C . GLY A 1 90 ? 2.532 -0.587 14.897 1.00 85.44 90 GLY A C 1
ATOM 700 O O . GLY A 1 90 ? 3.189 -1.158 14.033 1.00 85.44 90 GLY A O 1
ATOM 701 N N . ASN A 1 91 ? 1.464 0.159 14.579 1.00 84.62 91 ASN A N 1
ATOM 702 C CA . ASN A 1 91 ? 1.081 0.380 13.180 1.00 84.62 91 ASN A CA 1
ATOM 703 C C . ASN A 1 91 ? 2.081 1.298 12.467 1.00 84.62 91 ASN A C 1
ATOM 705 O O . ASN A 1 91 ? 2.423 1.080 11.310 1.00 84.62 91 ASN A O 1
ATOM 709 N N . ARG A 1 92 ? 2.584 2.315 13.172 1.00 89.56 92 ARG A N 1
ATOM 710 C CA . ARG A 1 92 ? 3.626 3.199 12.647 1.00 89.56 92 ARG A CA 1
ATOM 711 C C . ARG A 1 92 ? 4.885 2.412 12.280 1.00 89.56 92 ARG A C 1
ATOM 713 O O . ARG A 1 92 ? 5.375 2.576 11.170 1.00 89.56 92 ARG A O 1
ATOM 720 N N . GLU A 1 93 ? 5.339 1.522 13.159 1.00 91.44 93 GLU A N 1
ATOM 721 C CA . GLU A 1 93 ? 6.501 0.659 12.915 1.00 91.44 93 GLU A CA 1
ATOM 722 C C . GLU A 1 93 ? 6.270 -0.301 11.735 1.00 91.44 93 GLU A C 1
ATOM 724 O O . GLU A 1 93 ? 7.135 -0.461 10.876 1.00 91.44 93 GLU A O 1
ATOM 729 N N . PHE A 1 94 ? 5.080 -0.899 11.632 1.00 90.88 94 PHE A N 1
ATOM 730 C CA . PHE A 1 94 ? 4.727 -1.747 10.489 1.00 90.88 94 PHE A CA 1
ATOM 731 C C . PHE A 1 94 ? 4.738 -0.973 9.160 1.00 90.88 94 PHE A C 1
ATOM 733 O O . PHE A 1 94 ? 5.283 -1.446 8.160 1.00 90.88 94 PHE A O 1
ATOM 740 N N . LEU A 1 95 ? 4.177 0.239 9.145 1.00 92.88 95 LEU A N 1
ATOM 741 C CA . LEU A 1 95 ? 4.189 1.108 7.969 1.00 92.88 95 LEU A CA 1
ATOM 742 C C . LEU A 1 95 ? 5.614 1.555 7.606 1.00 92.88 95 LEU A C 1
ATOM 744 O O . LEU A 1 95 ? 5.934 1.616 6.423 1.00 92.88 95 LEU A O 1
ATOM 748 N N . GLU A 1 96 ? 6.488 1.794 8.587 1.00 93.69 96 GLU A N 1
ATOM 749 C CA . GLU A 1 96 ? 7.916 2.072 8.361 1.00 93.69 96 GLU A CA 1
ATOM 750 C C . GLU A 1 96 ? 8.630 0.904 7.678 1.00 93.69 96 GLU A C 1
ATOM 752 O O . GLU A 1 96 ? 9.365 1.112 6.711 1.00 93.69 96 GLU A O 1
ATOM 757 N N . GLN A 1 97 ? 8.371 -0.330 8.120 1.00 94.00 97 GLN A N 1
ATOM 758 C CA . GLN A 1 97 ? 8.931 -1.530 7.492 1.00 94.00 97 GLN A CA 1
ATOM 759 C C . GLN A 1 97 ? 8.466 -1.674 6.033 1.00 94.00 97 GLN A C 1
ATOM 761 O O . GLN A 1 97 ? 9.275 -1.962 5.149 1.00 94.00 97 GLN A O 1
ATOM 766 N N . LEU A 1 98 ? 7.182 -1.419 5.758 1.00 92.44 98 LEU A N 1
ATOM 767 C CA . LEU A 1 98 ? 6.623 -1.414 4.400 1.00 92.44 98 LEU A CA 1
ATOM 768 C C . LEU A 1 98 ? 7.254 -0.339 3.507 1.00 92.44 98 LEU A C 1
ATOM 770 O O . LEU A 1 98 ? 7.605 -0.618 2.361 1.00 92.44 98 LEU A O 1
ATOM 774 N N . ILE A 1 99 ? 7.410 0.882 4.025 1.00 94.31 99 ILE A N 1
ATOM 775 C CA . ILE A 1 99 ? 8.045 1.991 3.303 1.00 94.31 99 ILE A CA 1
ATOM 776 C C . ILE A 1 99 ? 9.497 1.639 2.967 1.00 94.31 99 ILE A C 1
ATOM 778 O O . ILE A 1 99 ? 9.910 1.822 1.825 1.00 94.31 99 ILE A O 1
ATOM 782 N N . SER A 1 100 ? 10.246 1.075 3.918 1.00 94.56 100 SER A N 1
ATOM 783 C CA . SER A 1 100 ? 11.633 0.655 3.693 1.00 94.56 100 SER A CA 1
ATOM 784 C C . SER A 1 100 ? 11.746 -0.455 2.641 1.00 94.56 100 SER A C 1
ATOM 786 O O . SER A 1 100 ? 12.634 -0.408 1.791 1.00 94.56 100 SER A O 1
ATOM 788 N N . SER A 1 101 ? 10.815 -1.417 2.633 1.00 92.94 101 SER A N 1
ATOM 789 C CA . SER A 1 101 ? 10.752 -2.436 1.576 1.00 92.94 101 SER A CA 1
ATOM 790 C C . SER A 1 101 ? 10.541 -1.806 0.197 1.00 92.94 101 SER A C 1
ATOM 792 O O . SER A 1 101 ? 11.228 -2.168 -0.755 1.00 92.94 101 SER A O 1
ATOM 794 N N . LEU A 1 102 ? 9.630 -0.832 0.090 1.00 91.94 102 LEU A N 1
ATOM 795 C CA . LEU A 1 102 ? 9.355 -0.135 -1.168 1.00 91.94 102 LEU A CA 1
ATOM 796 C C . LEU A 1 102 ? 10.528 0.717 -1.646 1.00 91.94 102 LEU A C 1
ATOM 798 O O . LEU A 1 102 ? 10.727 0.846 -2.848 1.00 91.94 102 LEU A O 1
ATOM 802 N N . GLU A 1 103 ? 11.323 1.292 -0.744 1.00 93.25 103 GLU A N 1
ATOM 803 C CA . GLU A 1 103 ? 12.550 1.999 -1.128 1.00 93.25 103 GLU A CA 1
ATOM 804 C C . GLU A 1 103 ? 13.542 1.071 -1.832 1.00 93.25 103 GLU A C 1
ATOM 806 O O . GLU A 1 103 ? 14.192 1.491 -2.792 1.00 93.25 103 GLU A O 1
ATOM 811 N N . GLY A 1 104 ? 13.632 -0.191 -1.404 1.00 90.81 104 GLY A N 1
ATOM 812 C CA . GLY A 1 104 ? 14.390 -1.222 -2.114 1.00 90.81 104 GLY A CA 1
ATOM 813 C C . GLY A 1 104 ? 13.900 -1.388 -3.553 1.00 90.81 104 GLY A C 1
ATOM 814 O O . GLY A 1 104 ? 14.685 -1.234 -4.490 1.00 90.81 104 GLY A O 1
ATOM 815 N N . ASP A 1 105 ? 12.592 -1.580 -3.723 1.00 88.62 105 ASP A N 1
ATOM 816 C CA . ASP A 1 105 ? 11.953 -1.758 -5.034 1.00 88.62 105 ASP A CA 1
ATOM 817 C C . ASP A 1 105 ? 12.005 -0.490 -5.909 1.00 88.62 105 ASP A C 1
ATOM 819 O O . ASP A 1 105 ? 11.986 -0.565 -7.131 1.00 88.62 105 ASP A O 1
ATOM 823 N N . ILE A 1 106 ? 12.082 0.708 -5.325 1.00 90.62 106 ILE A N 1
ATOM 824 C CA . ILE A 1 106 ? 12.257 1.956 -6.088 1.00 90.62 106 ILE A CA 1
ATOM 825 C C . ILE A 1 106 ? 13.680 2.056 -6.653 1.00 90.62 106 ILE A C 1
ATOM 827 O O . ILE A 1 106 ? 13.864 2.587 -7.753 1.00 90.62 106 ILE A O 1
ATOM 831 N N . ASN A 1 107 ? 14.680 1.594 -5.897 1.00 90.94 107 ASN A N 1
ATOM 832 C CA . ASN A 1 107 ? 16.086 1.648 -6.296 1.00 90.94 107 ASN A CA 1
ATOM 833 C C . ASN A 1 107 ? 16.453 0.545 -7.298 1.00 90.94 107 ASN A C 1
ATOM 835 O O . ASN A 1 107 ? 17.244 0.802 -8.205 1.00 90.94 107 ASN A O 1
ATOM 839 N N . ASP A 1 108 ? 15.866 -0.644 -7.156 1.00 89.38 108 ASP A N 1
ATOM 840 C CA . ASP A 1 108 ? 16.016 -1.766 -8.087 1.00 89.38 108 ASP A CA 1
ATOM 841 C C . ASP A 1 108 ? 14.633 -2.264 -8.548 1.00 89.38 108 ASP A C 1
ATOM 843 O O . ASP A 1 108 ? 14.118 -3.266 -8.044 1.00 89.38 108 ASP A O 1
ATOM 847 N N . PRO A 1 109 ? 13.974 -1.529 -9.466 1.00 85.69 109 PRO A N 1
ATOM 848 C CA . PRO A 1 109 ? 12.610 -1.832 -9.863 1.00 85.69 109 PRO A CA 1
ATOM 849 C C . PR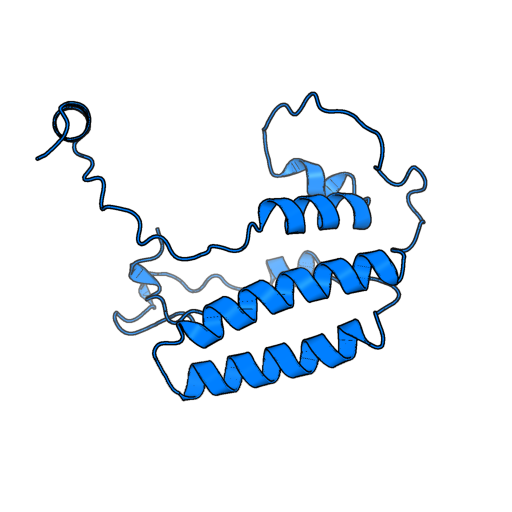O A 1 109 ? 12.497 -3.185 -10.569 1.00 85.69 109 PRO A C 1
ATOM 851 O O . PRO A 1 109 ? 13.221 -3.443 -11.538 1.00 85.69 109 PRO A O 1
ATOM 854 N N . PRO A 1 110 ? 11.541 -4.040 -10.157 1.00 82.25 110 PRO A N 1
ATOM 855 C CA . PRO A 1 110 ? 11.341 -5.332 -10.783 1.00 82.25 110 PRO A CA 1
ATOM 856 C C . PRO A 1 110 ? 10.973 -5.172 -12.267 1.00 82.25 110 PRO A C 1
ATOM 858 O O . PRO A 1 110 ? 10.159 -4.316 -12.621 1.00 82.25 110 PRO A O 1
ATOM 861 N N . PRO A 1 111 ? 11.481 -6.053 -13.150 1.00 74.06 111 PRO A N 1
ATOM 862 C CA . PRO A 1 111 ? 11.233 -5.976 -14.593 1.00 74.06 111 PRO A CA 1
ATOM 863 C C . PRO A 1 111 ? 9.772 -6.264 -14.974 1.00 74.06 111 PRO A C 1
ATOM 865 O O . PRO A 1 111 ? 9.349 -6.000 -16.097 1.00 74.06 111 PRO A O 1
ATOM 868 N N . THR A 1 112 ? 9.001 -6.845 -14.053 1.00 73.81 112 THR A N 1
ATOM 869 C CA . THR A 1 112 ? 7.582 -7.163 -14.220 1.00 73.81 112 THR A CA 1
ATOM 870 C C . THR A 1 112 ? 6.864 -6.998 -12.890 1.00 73.81 112 THR A C 1
ATOM 872 O O . THR A 1 112 ? 7.316 -7.549 -11.883 1.00 73.81 112 THR A O 1
ATOM 875 N N . LEU A 1 113 ? 5.708 -6.337 -12.897 1.00 76.44 113 LEU A N 1
ATOM 876 C CA . LEU A 1 113 ? 4.810 -6.284 -11.746 1.00 76.44 113 LEU A CA 1
ATOM 877 C C . LEU A 1 113 ? 4.100 -7.636 -11.616 1.00 76.44 113 LEU A C 1
ATOM 879 O O . LEU A 1 113 ? 3.113 -7.903 -12.301 1.00 76.44 113 LEU A O 1
ATOM 883 N N . ARG A 1 114 ? 4.636 -8.527 -10.778 1.00 72.44 114 ARG A N 1
ATOM 884 C CA . ARG A 1 114 ? 4.001 -9.821 -10.514 1.00 72.44 114 ARG A CA 1
ATOM 885 C C . ARG A 1 114 ? 2.829 -9.619 -9.562 1.00 72.44 114 ARG A C 1
ATOM 887 O O . ARG A 1 114 ? 3.021 -9.444 -8.364 1.00 72.44 114 ARG A O 1
ATOM 894 N N . GLY A 1 115 ? 1.621 -9.637 -10.112 1.00 78.19 115 GLY A N 1
ATOM 895 C CA . GLY A 1 115 ? 0.404 -9.780 -9.321 1.00 78.19 115 GLY A CA 1
ATOM 896 C C . GLY A 1 115 ? 0.245 -11.200 -8.770 1.00 78.19 115 GLY A C 1
ATOM 897 O O . GLY A 1 115 ? 1.002 -12.114 -9.104 1.00 78.19 115 GLY A O 1
ATOM 898 N N . VAL A 1 116 ? -0.779 -11.385 -7.943 1.00 84.38 116 VAL A N 1
ATOM 899 C CA . VAL A 1 116 ? -1.272 -12.714 -7.560 1.00 84.38 116 VAL A CA 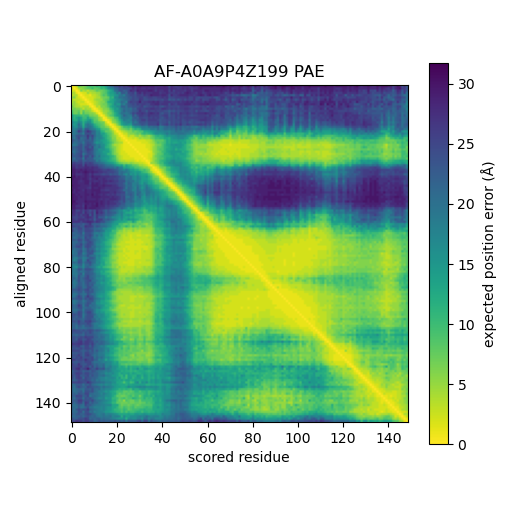1
ATOM 900 C C . VAL A 1 116 ? -2.161 -13.284 -8.663 1.00 84.38 116 VAL A C 1
ATOM 902 O O . VAL A 1 116 ? -2.854 -12.542 -9.360 1.00 84.38 116 VAL A O 1
ATOM 905 N N . SER A 1 117 ? -2.137 -14.605 -8.837 1.00 84.88 117 SER A N 1
ATOM 906 C CA . SER A 1 117 ? -3.006 -15.287 -9.794 1.00 84.88 117 SER A CA 1
ATOM 907 C C . SER A 1 117 ? -4.471 -15.234 -9.347 1.00 84.88 117 SER A C 1
ATOM 909 O O . SER A 1 117 ? -4.776 -15.138 -8.157 1.00 84.88 117 SER A O 1
ATOM 911 N N . GLN A 1 118 ? -5.400 -15.311 -10.305 1.00 83.00 118 GLN A N 1
ATOM 912 C CA . GLN A 1 118 ? -6.836 -15.304 -10.001 1.00 83.00 118 GLN A CA 1
ATOM 913 C C . GLN A 1 118 ? -7.226 -16.482 -9.093 1.00 83.00 118 GLN A C 1
ATOM 915 O O . GLN A 1 118 ? -7.979 -16.294 -8.146 1.00 83.00 118 GLN A O 1
ATOM 920 N N . GLU A 1 119 ? -6.632 -17.657 -9.312 1.00 89.56 119 GLU A N 1
ATOM 921 C CA . GLU A 1 119 ? -6.799 -18.836 -8.449 1.00 89.56 119 GLU A CA 1
ATOM 922 C C . GLU A 1 119 ? -6.425 -18.547 -6.984 1.00 89.56 119 GLU A C 1
ATOM 924 O O . GLU A 1 119 ? -7.129 -18.981 -6.079 1.00 89.56 119 GLU A O 1
ATOM 929 N N . PHE A 1 120 ? -5.363 -17.770 -6.730 1.00 88.56 120 PHE A N 1
ATOM 930 C CA . PHE A 1 120 ? -4.964 -17.408 -5.374 1.00 88.56 120 PHE A CA 1
ATOM 931 C C . PHE A 1 120 ? -6.048 -16.551 -4.721 1.00 88.56 120 PHE A C 1
ATOM 933 O O . PHE A 1 120 ? -6.458 -16.832 -3.598 1.00 88.56 120 PHE A O 1
ATOM 940 N N . VAL A 1 121 ? -6.569 -15.556 -5.443 1.00 86.56 121 VAL A N 1
ATOM 941 C CA . VAL A 1 121 ? -7.658 -14.700 -4.953 1.00 86.56 121 VAL A CA 1
ATOM 942 C C . VAL A 1 121 ? -8.928 -15.511 -4.688 1.00 86.56 121 VAL A C 1
ATOM 944 O O . VAL A 1 121 ? -9.585 -15.283 -3.677 1.00 86.56 121 VAL A O 1
ATOM 947 N N . ASP A 1 122 ? -9.243 -16.485 -5.542 1.00 87.38 122 ASP A N 1
ATOM 948 C CA . ASP A 1 122 ? -10.416 -17.351 -5.383 1.00 87.38 122 ASP A CA 1
ATOM 949 C C . ASP A 1 122 ? -10.294 -18.296 -4.173 1.00 87.38 122 ASP A C 1
ATOM 951 O O . ASP A 1 122 ? -11.307 -18.691 -3.595 1.00 87.38 122 ASP A O 1
ATOM 955 N N . THR A 1 123 ? -9.068 -18.639 -3.754 1.00 89.19 123 THR A N 1
ATOM 956 C CA . THR A 1 123 ? -8.828 -19.431 -2.533 1.00 89.19 123 THR A CA 1
ATOM 957 C C . THR A 1 123 ? -8.919 -18.623 -1.238 1.00 89.19 123 THR A C 1
ATOM 959 O O . THR A 1 123 ? -9.022 -19.220 -0.164 1.00 89.19 123 THR A O 1
ATOM 962 N N . LEU A 1 124 ? -8.884 -17.287 -1.303 1.00 85.56 124 LEU A N 1
ATOM 963 C CA . LEU A 1 124 ? -9.015 -16.450 -0.113 1.00 85.56 124 LEU A CA 1
ATOM 964 C C . LEU A 1 124 ? -10.463 -16.494 0.393 1.00 85.56 124 LEU A C 1
ATOM 966 O O . LEU A 1 124 ? -11.380 -15.978 -0.247 1.00 85.56 124 LEU A O 1
ATOM 970 N N . ASP A 1 125 ? -10.671 -17.087 1.572 1.00 79.00 125 ASP A N 1
ATOM 971 C CA . ASP A 1 125 ? -11.982 -17.077 2.220 1.00 79.00 125 ASP A CA 1
ATOM 972 C C . ASP A 1 125 ? -12.314 -15.663 2.717 1.00 79.00 125 ASP A C 1
ATOM 974 O O . ASP A 1 125 ? -11.492 -14.979 3.338 1.00 79.00 125 ASP A O 1
ATOM 978 N N . ARG A 1 126 ? -13.540 -15.207 2.455 1.00 78.50 126 ARG A N 1
ATOM 979 C CA . ARG A 1 126 ? -14.002 -13.918 2.978 1.00 78.50 126 ARG A CA 1
ATOM 980 C C . ARG A 1 126 ? -14.282 -14.088 4.459 1.00 78.50 126 ARG A C 1
ATOM 982 O O . ARG A 1 126 ? -15.121 -14.902 4.834 1.00 78.50 126 ARG A O 1
ATOM 989 N N . VAL A 1 127 ? -13.659 -13.263 5.301 1.00 77.12 127 VAL A N 1
ATOM 990 C CA . VAL A 1 127 ? -13.964 -13.261 6.735 1.00 77.12 127 VAL A CA 1
ATOM 991 C C . VAL A 1 127 ? -15.449 -12.913 6.914 1.00 77.12 127 VAL A C 1
ATOM 993 O O . VAL A 1 127 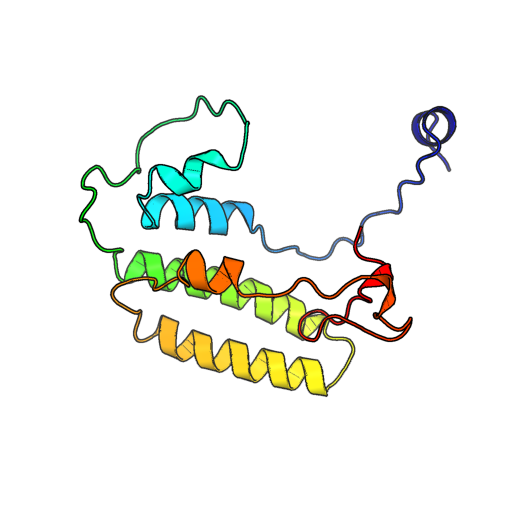? -15.878 -11.816 6.541 1.00 77.12 127 VAL A O 1
ATOM 996 N N . PRO A 1 128 ? -16.284 -13.831 7.433 1.00 79.88 128 PRO A N 1
ATOM 997 C CA . PRO A 1 128 ? -17.711 -13.576 7.535 1.00 79.88 128 PRO A CA 1
ATOM 998 C C . PRO A 1 128 ? -17.959 -12.506 8.601 1.00 79.88 128 PRO A C 1
ATOM 1000 O O . PRO A 1 128 ? -17.524 -12.660 9.741 1.00 79.88 128 PRO A O 1
ATOM 1003 N N . ARG A 1 129 ? -18.747 -11.469 8.271 1.00 77.31 129 ARG A N 1
ATOM 1004 C CA . ARG A 1 129 ? -19.019 -10.330 9.177 1.00 77.31 129 ARG A CA 1
ATOM 1005 C C . ARG A 1 129 ? -19.550 -10.734 10.557 1.00 77.31 129 ARG A C 1
ATOM 1007 O O . ARG A 1 129 ? -19.350 -10.018 11.521 1.00 77.31 129 ARG A O 1
ATOM 1014 N N . ARG A 1 130 ? -20.210 -11.893 10.661 1.00 82.00 130 ARG A N 1
ATOM 1015 C CA . ARG A 1 130 ? -20.739 -12.434 11.928 1.00 82.00 130 ARG A CA 1
ATOM 1016 C C . ARG A 1 130 ? -19.666 -12.982 12.874 1.00 82.00 130 ARG A C 1
ATOM 1018 O O . ARG A 1 130 ? -19.978 -13.213 14.034 1.00 82.00 130 ARG A O 1
ATOM 1025 N N . ARG A 1 131 ? -18.461 -13.273 12.372 1.00 84.88 131 ARG A N 1
ATOM 1026 C CA . ARG A 1 131 ? -17.325 -13.744 13.180 1.00 84.88 131 ARG A CA 1
ATOM 1027 C C . ARG A 1 131 ? -16.397 -12.609 13.614 1.00 84.88 131 ARG A C 1
ATOM 1029 O O . ARG A 1 131 ? -15.552 -12.865 14.459 1.00 84.88 131 ARG A O 1
ATOM 1036 N N . LEU A 1 132 ? -16.549 -11.414 13.040 1.00 85.12 132 LEU A N 1
ATOM 1037 C CA . LEU A 1 132 ? -15.775 -10.236 13.422 1.00 85.12 132 LEU A CA 1
ATOM 1038 C C . LEU A 1 132 ? -16.284 -9.709 14.763 1.00 85.12 132 LEU A C 1
ATOM 1040 O O . LEU A 1 132 ? -17.492 -9.522 14.945 1.00 85.12 132 LEU A O 1
ATOM 1044 N N . ALA A 1 133 ? -15.361 -9.489 15.688 1.00 85.12 133 ALA A N 1
ATOM 1045 C CA . ALA A 1 133 ? -15.635 -8.816 16.941 1.00 85.12 133 ALA A CA 1
ATOM 1046 C C . ALA A 1 133 ? -15.776 -7.298 16.720 1.00 85.12 133 ALA A C 1
ATOM 1048 O O . ALA A 1 133 ? -15.419 -6.760 15.671 1.00 85.12 133 ALA A O 1
ATOM 1049 N N . ALA A 1 134 ? -16.342 -6.595 17.703 1.00 84.19 134 ALA A N 1
ATOM 1050 C CA . ALA A 1 134 ? -16.552 -5.146 17.608 1.00 84.19 134 ALA A CA 1
ATOM 1051 C C . ALA A 1 134 ? -15.240 -4.344 17.660 1.00 84.19 134 ALA A C 1
ATOM 1053 O O . ALA A 1 134 ? -15.198 -3.199 17.220 1.00 84.19 134 ALA A O 1
ATOM 1054 N N . ASP A 1 135 ? -14.196 -4.953 18.206 1.00 83.56 135 ASP A N 1
ATOM 1055 C CA . ASP A 1 135 ? -12.840 -4.444 18.346 1.00 83.56 135 ASP A CA 1
ATOM 1056 C C . ASP A 1 135 ? -11.898 -4.902 17.222 1.00 83.56 135 ASP A C 1
ATOM 1058 O O . ASP A 1 135 ? -10.760 -4.439 17.173 1.00 83.56 135 ASP A O 1
ATOM 1062 N N . ASP A 1 136 ? -12.357 -5.756 16.296 1.00 84.50 136 ASP A N 1
ATOM 1063 C CA . ASP A 1 136 ? -11.541 -6.151 15.150 1.00 84.50 136 ASP A CA 1
ATOM 1064 C C . ASP A 1 136 ? -11.375 -4.971 14.177 1.00 84.50 136 ASP A C 1
ATOM 1066 O O . ASP A 1 136 ? -12.345 -4.398 13.658 1.00 84.50 136 ASP A O 1
ATOM 1070 N N . ASP A 1 137 ? -10.120 -4.644 13.877 1.00 85.56 137 ASP A N 1
ATOM 1071 C CA . ASP A 1 137 ? -9.737 -3.546 13.001 1.00 85.56 137 ASP A CA 1
ATOM 1072 C C . ASP A 1 137 ? -8.762 -3.976 11.897 1.00 85.56 137 ASP A C 1
ATOM 1074 O O . ASP A 1 137 ? -8.072 -5.000 11.963 1.00 85.56 137 ASP A O 1
ATOM 1078 N N . CYS A 1 138 ? -8.715 -3.180 10.830 1.00 81.31 138 CYS A N 1
ATOM 1079 C CA . CYS A 1 138 ? -7.770 -3.395 9.745 1.00 81.31 138 CYS A CA 1
ATOM 1080 C C . CYS A 1 138 ?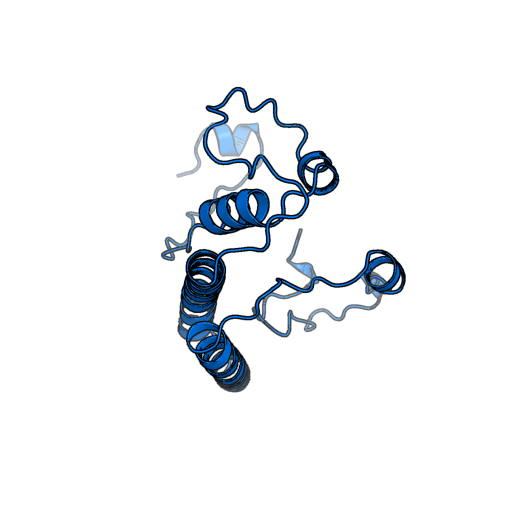 -6.330 -3.309 10.264 1.00 81.31 138 CYS A C 1
ATOM 1082 O O . CYS A 1 138 ? -5.919 -2.290 10.817 1.00 81.31 138 CYS A O 1
ATOM 1084 N N . ALA A 1 139 ? -5.517 -4.339 10.018 1.00 78.44 139 ALA A N 1
ATOM 1085 C CA . ALA A 1 139 ? -4.120 -4.360 10.458 1.00 78.44 139 ALA A CA 1
ATOM 1086 C C . ALA A 1 139 ? -3.263 -3.236 9.840 1.00 78.44 139 ALA A C 1
ATOM 1088 O O . ALA A 1 139 ? -2.234 -2.887 10.404 1.00 78.44 139 ALA A O 1
ATOM 1089 N N . ILE A 1 140 ? -3.704 -2.668 8.712 1.00 75.69 140 ILE A N 1
ATOM 1090 C CA . ILE A 1 140 ? -2.975 -1.649 7.947 1.00 75.69 140 ILE A CA 1
ATOM 1091 C C . ILE A 1 140 ? -3.453 -0.237 8.314 1.00 75.69 140 ILE A C 1
ATOM 1093 O O . ILE A 1 140 ? -2.666 0.624 8.696 1.00 75.69 140 ILE A O 1
ATOM 1097 N N . CYS A 1 141 ? -4.757 0.032 8.199 1.00 77.38 141 CYS A N 1
ATOM 1098 C CA . CYS A 1 141 ? -5.302 1.377 8.417 1.00 77.38 141 CYS A CA 1
ATOM 1099 C C . CYS A 1 141 ? -5.977 1.564 9.780 1.00 77.38 141 CYS A C 1
ATOM 1101 O O . CYS A 1 141 ? -6.357 2.686 10.107 1.00 77.38 141 CYS A O 1
ATOM 1103 N N . LYS A 1 142 ? -6.122 0.492 10.570 1.00 82.12 142 LYS A N 1
ATOM 1104 C CA . LYS A 1 142 ? -6.726 0.498 11.913 1.00 82.12 142 LYS A CA 1
ATOM 1105 C C . LYS A 1 142 ? -8.132 1.101 11.971 1.00 82.12 142 LYS A C 1
ATOM 1107 O O . LYS A 1 142 ? -8.567 1.628 12.989 1.00 82.12 142 LYS A O 1
ATOM 1112 N N . VAL A 1 143 ? -8.856 0.986 10.859 1.00 81.00 143 VAL A N 1
ATOM 1113 C CA . VAL A 1 143 ? -10.291 1.262 10.775 1.00 81.00 143 VAL A CA 1
ATOM 1114 C C . VAL A 1 143 ? -11.053 0.008 11.228 1.00 81.00 143 VAL A C 1
ATOM 1116 O O . VAL A 1 143 ? -10.700 -1.084 10.766 1.00 81.00 143 VAL A O 1
ATOM 1119 N N . PRO A 1 144 ? -12.073 0.124 12.100 1.00 82.38 144 PRO A N 1
ATOM 1120 C CA . PRO A 1 144 ? -12.882 -1.017 12.528 1.00 82.38 144 PRO A CA 1
ATOM 1121 C C . PRO A 1 144 ? -13.597 -1.672 11.342 1.00 82.38 144 PRO A C 1
ATOM 1123 O O . PRO A 1 144 ? -14.258 -0.986 10.561 1.00 82.38 144 PRO A O 1
ATOM 1126 N N . TYR A 1 145 ? -13.537 -3.002 11.216 1.00 82.88 145 TYR A N 1
ATOM 1127 C CA . TYR A 1 145 ? -14.119 -3.682 10.046 1.00 82.88 145 TYR A CA 1
ATOM 1128 C C . TYR A 1 145 ? -15.640 -3.532 9.944 1.00 82.88 145 TYR A C 1
ATOM 1130 O O . TYR A 1 145 ? -16.211 -3.614 8.858 1.00 82.88 145 TYR A O 1
ATOM 1138 N N . LEU A 1 146 ? -16.322 -3.345 11.075 1.00 79.94 146 LEU A N 1
ATOM 1139 C CA . LEU A 1 146 ? -17.775 -3.196 11.096 1.00 79.94 146 LEU A CA 1
ATOM 1140 C C . LEU A 1 146 ? -18.247 -1.807 10.641 1.00 79.94 146 LEU A C 1
ATOM 1142 O O . LEU A 1 146 ? -19.420 -1.681 10.291 1.00 79.94 146 LEU A O 1
ATOM 1146 N N . GLU A 1 147 ? -17.358 -0.809 10.614 1.00 69.69 147 GLU A N 1
ATOM 1147 C CA . GLU A 1 147 ? -17.637 0.551 10.131 1.00 69.69 147 GLU A CA 1
ATOM 1148 C C . GLU A 1 147 ? -17.378 0.719 8.624 1.00 69.69 147 GLU A C 1
ATOM 1150 O O . GLU A 1 147 ? -17.827 1.704 8.036 1.00 69.69 147 GLU A O 1
ATOM 1155 N N . ASP A 1 148 ? -16.693 -0.242 7.991 1.00 61.66 148 ASP A N 1
ATOM 1156 C CA . ASP A 1 148 ? -16.463 -0.256 6.544 1.00 61.66 148 ASP A CA 1
ATOM 1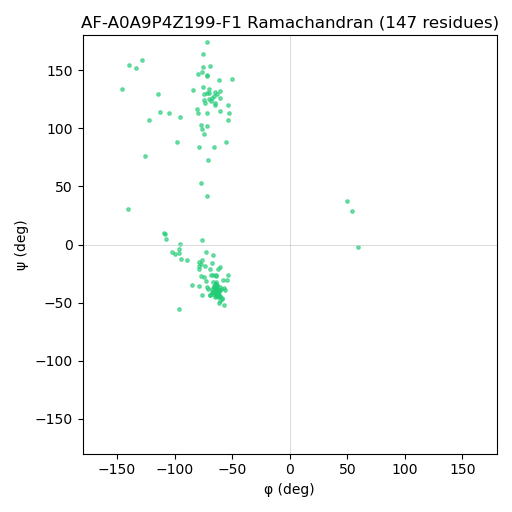157 C C . ASP A 1 148 ? -17.732 -0.780 5.830 1.00 61.66 148 ASP A C 1
ATOM 1159 O O . ASP A 1 148 ? -18.185 -1.924 6.041 1.00 61.66 148 ASP A O 1
ATOM 1163 N N . HIS A 1 149 ? -18.375 0.119 5.077 1.00 47.53 149 HIS A N 1
ATOM 1164 C CA . HIS A 1 149 ? -19.678 -0.065 4.423 1.00 47.53 149 HIS A CA 1
ATOM 1165 C C . HIS A 1 149 ? -19.556 -0.663 3.022 1.00 47.53 149 HIS A C 1
ATOM 1167 O O . HIS A 1 149 ? -18.764 -0.131 2.216 1.00 47.53 149 HIS A O 1
#

Mean predicted aligned error: 13.08 Å

pLDDT: mean 75.57, std 15.38, range [40.62, 94.56]

Secondary structure (DSSP, 8-state):
---HHHHHTT---PPP-------HHHHHHHHHHHH--TTGGGS-----------S-S-TTPPPPHHHHHHHHHHHHHHHHHHHHT-SSHHHHHHHHHHHHHHHHHHHS--SS-----HHHHHHS----GGG--TT-B-TTT--BTTT--

Foldseek 3Di:
DDDPCCVVVVNDDDDPPPDVQQPCVVLVVLVCLQQLDPVVVPPDPDDDPDDPDRNPPDSPDWGDLVSQLVSLVSVLVNLVSLLVVPPDPVLVVVSVVVSVVSVVCNVVPDRHDDDDDPVVVVPDDDDDPVPFDQCDADSHNRHGPVPPD

Radius of gyration: 19.58 Å; Cα contacts (8 Å, |Δi|>4): 101; chains: 1; bounding box: 51×44×47 Å

Sequence (149 aa):
MATQYEIEHNVQFREPRRGRRVDMASFFSLLDQISGDPSSSGRDGGNTTGPRQHRQNNPHATPTPVDSAALFRMLQDQLLTLQSTAPTDGNREFLEQLISSLEGDINDPPPTLRGVSQEFVDTLDRVPRRRLAADDDCAICKVPYLEDH

Organism: NCBI:txid1094350

Solvent-accessible surface area (backbone atoms only — not comparable to full-atom values): 9568 Å² total; per-residue (Å²): 134,86,54,73,66,34,68,77,66,74,44,84,86,71,81,75,81,84,62,90,71,71,71,57,66,61,51,53,53,51,47,55,39,53,61,57,52,78,75,71,69,70,80,61,98,66,92,75,91,66,89,87,80,65,66,58,90,49,87,81,62,65,51,53,56,65,61,49,24,52,50,46,50,58,51,42,57,43,47,53,53,47,41,77,66,44,92,45,71,70,46,30,54,52,44,49,53,53,47,54,54,43,52,52,41,46,76,58,36,63,70,62,91,82,74,83,55,70,68,59,60,71,67,56,76,76,82,56,75,89,76,56,56,93,81,42,47,40,86,82,78,62,48,44,57,86,75,65,127